Protein 6JB9 (pdb70)

B-factor: mean 9.49, std 6.78, range [3.02, 52.3]

Sequence (128 aa):
SDVQLVESSGGGSSVQAGGSLLRLSCAASGSTDSIEYMMTWWFRQQAAPPGGKKAREGVAALYTHHTGNTYYTDSVKGRFTISQDKAKNMAYLRMDSVKSSEDTAIYTCGATRKYVPVRFALDQSSYDYWGQGTQVTVSS

Nearest PDB structures (foldseek):
  6jb5-assembly1_A  TM=9.987E-01  e=9.299E-25  Camelus dromedarius
  1zvy-assembly1_A  TM=9.931E-01  e=1.406E-22  Camelus dromedarius
  7rth-assembly1_a  TM=9.758E-01  e=1.349E-21  Homo sapiens
  7sah-assembly1_B  TM=9.877E-01  e=1.658E-18  Lama glama
  7x2k-assembly1_B  TM=9.435E-01  e=4.473E-18  Vicugna pacos

Solvent-accessible surface area: 6325 Å² total; per-residue (Å²): 112,87,3,76,12,92,6,67,52,26,34,95,18,127,35,59,24,72,26,120,0,19,0,38,10,57,55,44,23,152,42,12,46,0,9,0,0,0,9,84,16,102,88,141,80,76,63,8,0,0,0,3,48,16,133,88,32,80,42,57,43,30,111,53,0,121,85,31,6,49,4,36,47,45,119,97,151,51,35,0,49,0,93,0,39,56,2,95,68,82,0,28,2,69,0,7,0,0,0,1,82,143,116,32,53,70,178,75,0,50,60,85,104,10,11,76,40,81,11,119,23,17,88,0,62,16,65,131

Radius of gyration: 13.49 Å; Cα contacts (8 Å, |Δi|>4): 334; chains: 1; bounding box: 30×32×35 Å

Secondary structure (DSSP, 8-state):
--EEEEEE--EEEETT--EEEEEEEEES-TT--EEEEEEE-TTS--EEEEEEETTT--EEE-GGGTTTEEEEEETTTTEEEEEE-S--GGG-EEEEEEEESS---GGGTT-GGG--EE---EEEEEE-

Foldseek 3Di:
DQKAKAKDWAEEDEAQAKTKIKIAMDGPLVLWQKKWKWWDAPPGDIWTAKIAGVVPRDMDGDPVCPPAWDWGADSVRRMIMIIRGNDDQVPFTWMKMFIDSDDDDPVCRTPPVRGDYIYDTHTHGYDD

Structure (mmCIF, N/CA/C/O backbone):
data_6JB9
#
_entry.id   6JB9
#
_cell.length_a   26.190
_cell.length_b   53.360
_cell.length_c   36.210
_cell.angle_alpha   90.00
_cell.angle_beta   91.52
_cell.angle_gamma   90.00
#
_symmetry.space_group_name_H-M   'P 1 21 1'
#
loop_
_entity.id
_entity.type
_entity.pdbx_description
1 polymer 'Nanobody D3-L11'
2 non-polymer 'SULFATE ION'
3 water water
#
loop_
_atom_site.group_PDB
_atom_site.id
_atom_site.type_symbol
_atom_site.label_atom_id
_atom_site.label_alt_id
_atom_site.label_comp_id
_atom_site.label_asym_id
_atom_site.label_entity_id
_atom_site.label_seq_id
_atom_site.pdbx_PDB_ins_code
_atom_site.Cartn_x
_atom_site.Cartn_y
_atom_site.Cartn_z
_atom_site.occupancy
_atom_site.B_iso_or_equiv
_atom_site.auth_seq_id
_atom_site.auth_comp_id
_atom_site.auth_asym_id
_atom_site.auth_atom_id
_atom_site.pdbx_PDB_model_num
ATOM 1 N N . SER A 1 1 ? -13.213 6.449 10.509 1.00 22.27 0 SER A N 1
ATOM 2 C CA . SER A 1 1 ? -12.131 6.070 9.549 1.00 16.47 0 SER A CA 1
ATOM 3 C C . SER A 1 1 ? -10.803 6.333 10.206 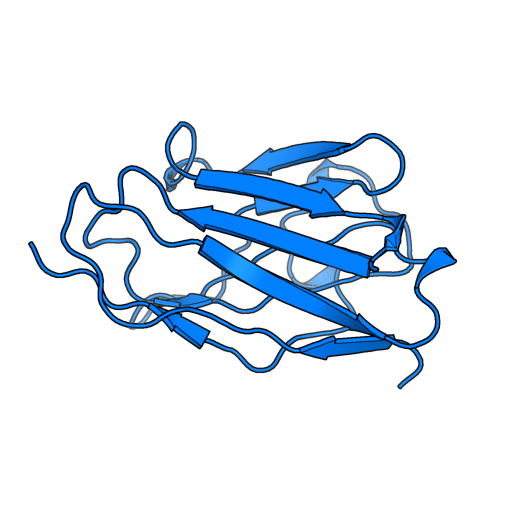1.00 14.38 0 SER A C 1
ATOM 4 O O . SER A 1 1 ? -10.720 7.265 11.010 1.00 17.81 0 SER A O 1
ATOM 7 N N . ASP A 1 2 ? -9.763 5.614 9.840 1.00 10.86 1 ASP A N 1
ATOM 8 C CA . ASP A 1 2 ? -8.443 5.821 10.412 1.00 9.83 1 ASP A CA 1
ATOM 9 C C . ASP A 1 2 ? -7.556 6.771 9.605 1.00 7.17 1 ASP A C 1
ATOM 10 O O . ASP A 1 2 ? -6.575 7.203 10.171 1.00 7.20 1 ASP A O 1
ATOM 15 N N . VAL A 1 3 ? -7.941 7.128 8.393 1.00 6.59 2 VAL A N 1
ATOM 16 C CA . VAL A 1 3 ? -7.325 8.195 7.600 1.00 5.77 2 VAL A CA 1
ATOM 17 C C . VAL A 1 3 ? -8.459 9.042 7.059 1.00 5.44 2 VAL A C 1
ATOM 18 O O . VAL A 1 3 ? -9.474 8.499 6.635 1.00 7.13 2 VAL A O 1
ATOM 22 N N . GLN A 1 4 ? -8.229 10.358 7.062 1.00 4.73 3 GLN A N 1
ATOM 23 C CA . GLN A 1 4 ? -9.116 11.315 6.389 1.00 5.41 3 GLN A CA 1
ATOM 24 C C . GLN A 1 4 ? -8.335 12.153 5.396 1.00 5.03 3 GLN A C 1
ATOM 25 O O . GLN A 1 4 ? -7.199 12.520 5.688 1.00 6.38 3 GLN A O 1
ATOM 31 N N . LEU A 1 5 ? -8.927 12.428 4.258 1.00 4.25 4 LEU A N 1
ATOM 32 C CA . LEU A 1 5 ? -8.301 13.213 3.191 1.00 4.63 4 LEU A CA 1
ATOM 33 C C . LEU A 1 5 ? -9.166 14.423 2.919 1.00 4.96 4 LEU A C 1
ATOM 34 O O . LEU A 1 5 ? -10.398 14.292 2.709 1.00 5.55 4 LEU A O 1
ATOM 39 N N . VAL A 1 6 ? -8.575 15.604 2.847 1.00 4.84 5 VAL A N 1
ATOM 40 C CA . VAL A 1 6 ? -9.291 16.861 2.537 1.00 5.22 5 VAL A CA 1
ATOM 41 C C . VAL A 1 6 ? -8.572 17.563 1.417 1.00 4.44 5 VAL A C 1
ATOM 42 O O . VAL A 1 6 ? -7.359 17.891 1.547 1.00 5.48 5 VAL A O 1
ATOM 46 N N . GLU A 1 7 ? -9.247 17.812 0.327 1.00 4.96 6 GLU A N 1
ATOM 47 C CA . GLU A 1 7 ? -8.707 18.507 -0.832 1.00 4.71 6 GLU A CA 1
ATOM 48 C C . GLU A 1 7 ? -8.878 19.999 -0.688 1.00 4.88 6 GLU A C 1
ATOM 49 O O . GLU A 1 7 ? -9.862 20.473 -0.111 1.00 6.59 6 GLU A O 1
ATOM 55 N N . SER A 1 8 ? -7.952 20.732 -1.271 1.00 5.81 7 SER A N 1
ATOM 56 C CA A SER A 1 8 ? -8.168 22.161 -1.512 0.60 6.51 7 SER A CA 1
ATOM 57 C CA B SER A 1 8 ? -7.947 22.205 -1.408 0.40 5.09 7 SER A CA 1
ATOM 58 C C . SER A 1 8 ? -7.608 22.532 -2.875 1.00 6.09 7 SER A C 1
ATOM 59 O O . SER A 1 8 ? -6.885 21.757 -3.525 1.00 6.31 7 SER A O 1
ATOM 64 N N . GLY A 1 9 ? -8.018 23.696 -3.333 1.00 5.67 8 GLY A N 1
ATOM 65 C CA . GLY A 1 9 ? -7.647 24.195 -4.632 1.00 6.59 8 GLY A CA 1
ATOM 66 C C . GLY A 1 9 ? -8.710 23.831 -5.647 1.00 6.25 8 GLY A C 1
ATOM 67 O O . GLY A 1 9 ? -9.802 23.346 -5.326 1.00 8.89 8 GLY A O 1
ATOM 68 N N . GLY A 1 10 ? -8.401 24.071 -6.883 1.00 7.55 9 GLY A N 1
ATOM 69 C CA . GLY A 1 10 ? -9.327 23.752 -7.990 1.00 7.70 9 GLY A CA 1
ATOM 70 C C . GLY A 1 10 ? -9.928 24.987 -8.595 1.00 7.36 9 GLY A C 1
ATOM 71 O O . GLY A 1 10 ? -9.475 26.102 -8.399 1.00 8.73 9 GLY A O 1
ATOM 72 N N . GLY A 1 11 ? -10.983 24.792 -9.340 1.00 6.49 10 GLY A N 1
ATOM 73 C CA . GLY A 1 11 ? -11.715 25.869 -10.000 1.00 6.95 10 GLY A CA 1
ATOM 74 C C . GLY A 1 11 ? -11.330 26.015 -11.447 1.00 6.27 10 GLY A C 1
ATOM 75 O O . GLY A 1 11 ? -10.965 25.082 -12.140 1.00 7.22 10 GLY A O 1
ATOM 76 N N . SER A 1 12 ? -11.442 27.251 -11.916 1.00 6.48 11 SER A N 1
ATOM 77 C CA A SER A 1 12 ? -11.254 27.575 -13.345 0.50 7.81 11 SER A CA 1
ATOM 78 C CA B SER A 1 12 ? -11.249 27.584 -13.338 0.50 8.04 11 SER A CA 1
ATOM 79 C C . SER A 1 12 ? -9.784 27.829 -13.653 1.00 7.00 11 SER A C 1
ATOM 80 O O . SER A 1 12 ? -9.012 28.338 -12.788 1.00 9.01 11 SER A O 1
ATOM 85 N N . VAL A 1 13 ? -9.418 27.520 -14.858 1.00 6.93 12 VAL A N 1
ATOM 86 C CA . VAL A 1 13 ? -8.061 27.725 -15.383 1.00 6.97 12 VAL A CA 1
ATOM 87 C C . VAL A 1 13 ? -8.156 27.843 -16.890 1.00 6.29 12 VAL A C 1
ATOM 88 O O . VAL A 1 13 ? -8.965 27.160 -17.515 1.00 6.66 12 VAL A O 1
ATOM 92 N N . GLN A 1 14 ? -7.299 28.656 -17.482 1.00 7.15 13 GLN A N 1
ATOM 93 C CA . GLN A 1 14 ? -7.196 28.763 -18.945 1.00 7.45 13 GLN A CA 1
ATOM 94 C C . GLN A 1 14 ? -6.387 27.610 -19.503 1.00 6.96 13 GLN A C 1
ATOM 95 O O . GLN A 1 14 ? -5.368 27.234 -18.921 1.00 7.54 13 GLN A O 1
ATOM 101 N N . ALA A 1 15 ? -6.772 27.142 -20.689 1.00 7.22 14 ALA A N 1
ATOM 102 C CA . ALA A 1 15 ? -5.995 26.182 -21.467 1.00 7.76 14 ALA A CA 1
ATOM 103 C C . ALA A 1 15 ? -4.565 26.633 -21.540 1.00 7.34 14 ALA A C 1
ATOM 104 O O . ALA A 1 15 ? -4.277 27.810 -21.795 1.00 8.92 14 ALA A O 1
ATOM 106 N N . GLY A 1 16 ? -3.652 25.710 -21.320 1.00 7.50 15 GLY A N 1
ATOM 107 C CA . GLY A 1 16 ? -2.210 25.956 -21.312 1.00 8.13 15 GLY A CA 1
ATOM 108 C C . GLY A 1 16 ? -1.695 26.405 -19.966 1.00 6.95 15 GLY A C 1
ATOM 109 O O . GLY A 1 16 ? -0.480 26.406 -19.772 1.00 9.39 15 GLY A O 1
ATOM 110 N N . GLY A 1 17 ? -2.606 26.781 -19.069 1.00 7.21 16 GLY A N 1
ATOM 111 C CA . GLY A 1 17 ? -2.274 27.263 -17.741 1.00 7.34 16 GLY A CA 1
ATOM 112 C C . GLY A 1 17 ? -2.055 26.135 -16.756 1.00 6.09 16 GLY A C 1
ATOM 113 O O . GLY A 1 17 ? -1.923 24.985 -17.120 1.00 6.48 16 GLY A O 1
ATOM 114 N N . SER A 1 18 ? -1.931 26.553 -15.508 1.00 6.40 17 SER A N 1
ATOM 115 C CA . SER A 1 18 ? -1.529 25.690 -14.415 1.00 7.50 17 SER A CA 1
ATOM 116 C C . SER A 1 18 ? -2.388 25.946 -13.195 1.00 5.45 17 SER A C 1
ATOM 117 O O . SER A 1 18 ? -2.675 27.096 -12.881 1.00 7.92 17 SER A O 1
ATOM 120 N N . LEU A 1 19 ? -2.703 24.879 -12.498 1.00 5.94 18 LEU A N 1
ATOM 121 C CA A LEU A 1 19 ? -3.315 24.960 -11.178 0.50 6.16 18 LEU A CA 1
ATOM 122 C CA B LEU A 1 19 ? -3.367 24.901 -11.163 0.50 6.69 18 LEU A CA 1
ATOM 123 C C . LEU A 1 19 ? -2.699 23.848 -10.328 1.00 5.05 18 LEU A C 1
ATOM 124 O O . LEU A 1 19 ? -2.431 22.774 -10.892 1.00 7.27 18 LEU A O 1
ATOM 133 N N . ARG A 1 20 ? -2.644 24.045 -9.018 1.00 4.19 19 ARG A N 1
ATOM 134 C CA . ARG A 1 20 ? -2.163 22.991 -8.112 1.00 4.28 19 ARG A CA 1
ATOM 135 C C . ARG A 1 20 ? -3.331 22.591 -7.211 1.00 3.59 19 ARG A C 1
ATOM 136 O O . ARG A 1 20 ? -3.926 23.420 -6.534 1.00 4.55 19 ARG A O 1
ATOM 144 N N . LEU A 1 21 ? -3.624 21.306 -7.209 1.00 3.30 20 LEU A N 1
ATOM 145 C CA . LEU A 1 21 ? -4.568 20.720 -6.261 1.00 3.80 20 LEU A CA 1
ATOM 146 C C . LEU A 1 21 ? -3.770 20.195 -5.057 1.00 3.83 20 LEU A C 1
ATOM 147 O O . LEU A 1 21 ? -2.645 19.710 -5.234 1.00 4.50 20 LEU A O 1
ATOM 152 N N . SER A 1 22 ? -4.367 20.282 -3.894 1.00 3.87 21 SER A N 1
ATOM 153 C CA . SER A 1 22 ? -3.738 19.798 -2.681 1.00 4.02 21 SER A CA 1
ATOM 154 C C . SER A 1 22 ? -4.618 18.801 -1.985 1.00 4.16 21 SER A C 1
ATOM 155 O O . SER A 1 22 ? -5.857 18.917 -2.021 1.00 4.90 21 SER A O 1
ATOM 158 N N . CYS A 1 23 ? -4.008 17.887 -1.242 1.00 4.50 22 CYS A N 1
ATOM 159 C CA . CYS A 1 23 ? -4.752 16.937 -0.384 1.00 4.29 22 CYS A CA 1
ATOM 160 C C . CYS A 1 23 ? -3.983 16.762 0.923 1.00 4.00 22 CYS A C 1
ATOM 161 O O . CYS A 1 23 ? -2.817 16.384 0.892 1.00 4.66 22 CYS A O 1
ATOM 164 N N . ALA A 1 24 ? -4.646 17.095 2.002 1.00 4.22 23 ALA A N 1
ATOM 165 C CA . ALA A 1 24 ? -4.110 16.948 3.357 1.00 4.91 23 ALA A CA 1
ATOM 166 C C . ALA A 1 24 ? -4.629 15.664 3.954 1.00 4.28 23 ALA A C 1
ATOM 167 O O . ALA A 1 24 ? -5.866 15.461 4.034 1.00 4.94 23 ALA A O 1
ATOM 169 N N . ALA A 1 25 ? -3.732 14.815 4.398 1.00 4.57 24 ALA A N 1
ATOM 170 C CA . ALA A 1 25 ? -4.078 13.567 5.069 1.00 4.41 24 ALA A CA 1
ATOM 171 C C . ALA A 1 25 ? -3.961 13.742 6.577 1.00 4.25 24 ALA A C 1
ATOM 172 O O . ALA A 1 25 ? -3.033 14.378 7.082 1.00 4.59 24 ALA A O 1
ATOM 174 N N . SER A 1 26 ? -4.920 13.138 7.268 1.00 4.50 25 SER A N 1
ATOM 175 C CA . SER A 1 26 ? -4.992 13.139 8.724 1.00 4.54 25 SER A CA 1
ATOM 176 C C . SER A 1 26 ? -5.197 11.700 9.192 1.00 4.65 25 SER A C 1
ATOM 177 O O . SER A 1 26 ? -5.654 10.827 8.454 1.00 5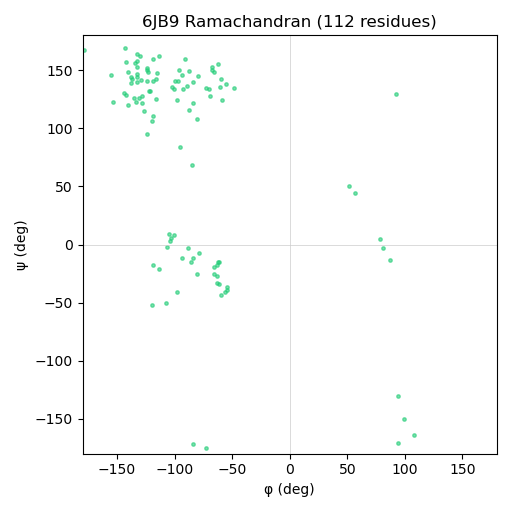.29 25 SER A O 1
ATOM 180 N N . GLY A 1 27 ? -4.911 11.476 10.469 1.00 5.08 26 GLY A N 1
ATOM 181 C CA . GLY A 1 27 ? -5.097 10.180 11.104 1.00 5.77 26 GLY A CA 1
ATOM 182 C C . GLY A 1 27 ? -3.841 9.354 11.080 1.00 5.05 26 GLY A C 1
ATOM 183 O O . GLY A 1 27 ? -2.756 9.827 11.470 1.00 6.12 26 GLY A O 1
ATOM 184 N N . SER A 1 28 ? -3.968 8.110 10.633 1.00 5.64 27 SER A N 1
ATOM 185 C CA . SER A 1 28 ? -2.858 7.108 10.622 1.00 6.56 27 SER A CA 1
ATOM 186 C C . SER A 1 28 ? -2.023 7.280 9.359 1.00 6.13 27 SER A C 1
ATOM 187 O O . SER A 1 28 ? -2.028 6.443 8.456 1.00 7.86 27 SER A O 1
ATOM 190 N N . THR A 1 29 ? -1.320 8.396 9.316 1.00 6.04 28 THR A N 1
ATOM 191 C CA . THR A 1 29 ? -0.617 8.794 8.088 1.00 6.38 28 THR A CA 1
ATOM 192 C C . THR A 1 29 ? 0.710 8.099 7.875 1.00 6.77 28 THR A C 1
ATOM 193 O O . THR A 1 29 ? 1.115 7.932 6.715 1.00 7.08 28 THR A O 1
ATOM 197 N N . ASP A 1 30 ? 1.381 7.624 8.950 1.00 7.65 29 ASP A N 1
ATOM 198 C CA . ASP A 1 30 ? 2.680 6.966 8.723 1.00 9.51 29 ASP A CA 1
ATOM 199 C C . ASP A 1 30 ? 2.551 5.714 7.887 1.00 9.00 29 ASP A C 1
ATOM 200 O O . ASP A 1 30 ? 3.468 5.366 7.158 1.00 13.71 29 ASP A O 1
ATOM 205 N N . SER A 1 31 ? 1.420 5.095 7.929 1.00 6.90 30 SER A N 1
ATOM 206 C CA . SER A 1 31 ? 1.159 3.822 7.256 1.00 7.33 30 SER A CA 1
ATOM 207 C C . SER A 1 31 ? 0.670 4.010 5.806 1.00 5.62 30 SER A C 1
ATOM 208 O O . SER A 1 31 ? 0.450 3.009 5.132 1.00 6.29 30 SER A O 1
ATOM 211 N N . ILE A 1 32 ? 0.478 5.239 5.334 1.00 5.36 31 ILE A N 1
ATOM 212 C CA . ILE A 1 32 ? 0.018 5.466 3.953 1.00 4.78 31 ILE A CA 1
ATOM 213 C C . ILE A 1 32 ? 1.139 5.073 2.996 1.00 4.12 31 ILE A C 1
ATOM 214 O O . ILE A 1 32 ? 2.272 5.525 3.106 1.00 5.74 31 ILE A O 1
ATOM 219 N N . GLU A 1 33 ? 0.773 4.215 2.045 1.00 4.36 32 GLU A N 1
ATOM 220 C CA . GLU A 1 33 ? 1.704 3.683 1.046 1.00 4.61 32 GLU A CA 1
ATOM 221 C C . GLU A 1 33 ? 1.654 4.413 -0.298 1.00 4.15 32 GLU A C 1
ATOM 222 O O . GLU A 1 33 ? 2.700 4.606 -0.920 1.00 5.54 32 GLU A O 1
ATOM 228 N N . TYR A 1 34 ? 0.453 4.755 -0.748 1.00 4.05 33 TYR A N 1
ATOM 229 C CA . TYR A 1 34 ? 0.283 5.547 -1.984 1.00 3.95 33 TYR A CA 1
ATOM 230 C C . TYR A 1 34 ? -0.708 6.675 -1.685 1.00 3.45 33 TYR A C 1
ATOM 231 O O . TYR A 1 34 ? -1.703 6.457 -1.005 1.00 4.25 33 TYR A O 1
ATOM 240 N N . MET A 1 35 ? -0.430 7.814 -2.303 1.00 3.75 34 MET A N 1
ATOM 241 C CA A M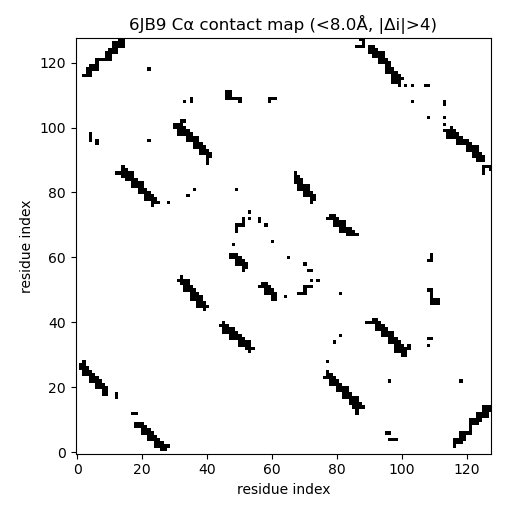ET A 1 35 ? -1.374 8.948 -2.468 0.70 3.53 34 MET A CA 1
ATOM 242 C CA B MET A 1 35 ? -1.429 8.882 -2.476 0.30 3.59 34 MET A CA 1
ATOM 243 C C . MET A 1 35 ? -1.546 9.100 -3.975 1.00 3.26 34 MET A C 1
ATOM 244 O O . MET A 1 35 ? -0.525 9.218 -4.658 1.00 3.48 34 MET A O 1
ATOM 253 N N . THR A 1 36 ? -2.791 9.083 -4.454 1.00 3.12 35 THR A N 1
ATOM 254 C CA . THR A 1 36 ? -3.045 8.977 -5.906 1.00 3.41 35 THR A CA 1
ATOM 255 C C . THR A 1 36 ? -4.253 9.799 -6.265 1.00 3.19 35 THR A C 1
ATOM 256 O O . THR A 1 36 ? -5.332 9.628 -5.674 1.00 4.46 35 THR A O 1
ATOM 260 N N . TRP A 1 37 ? -4.107 10.625 -7.273 1.00 3.03 36 TRP A N 1
ATOM 261 C CA A TRP A 1 37 ? -5.227 11.419 -7.792 0.60 3.14 36 TRP A CA 1
ATOM 262 C CA B TRP A 1 37 ? -5.242 11.385 -7.808 0.40 3.32 36 TRP A CA 1
ATOM 263 C C . TRP A 1 37 ? -5.963 10.592 -8.865 1.00 3.41 36 TRP A C 1
ATOM 264 O O . TRP A 1 37 ? -5.352 10.031 -9.782 1.00 4.60 36 TRP A O 1
ATOM 285 N N . PHE A 1 38 ? -7.274 10.623 -8.723 1.00 3.34 37 PHE A N 1
ATOM 286 C CA . PHE A 1 38 ? -8.248 10.120 -9.684 1.00 3.24 37 PHE A CA 1
ATOM 287 C C . PHE A 1 38 ? -9.030 11.290 -10.241 1.00 3.08 37 PHE A C 1
ATOM 288 O O . PHE A 1 38 ? -9.065 12.382 -9.661 1.00 3.77 37 PHE A O 1
ATOM 296 N N . ARG A 1 39 ? -9.697 11.071 -11.368 1.00 3.67 38 ARG A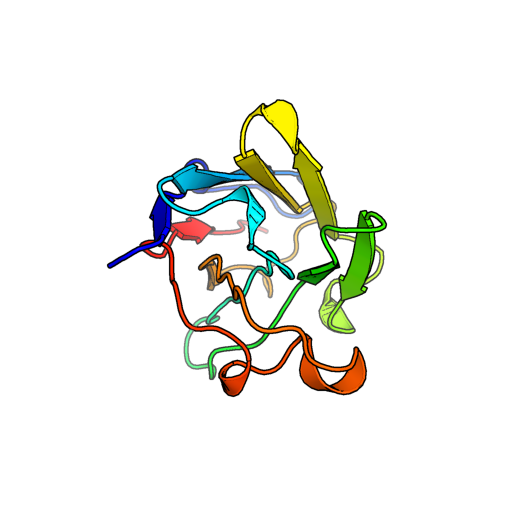 N 1
ATOM 297 C CA . ARG A 1 39 ? -10.667 12.058 -11.839 1.00 3.79 38 ARG A CA 1
ATOM 298 C C . ARG A 1 39 ? -11.823 11.363 -12.513 1.00 3.55 38 ARG A C 1
ATOM 299 O O . ARG A 1 39 ? -11.740 10.208 -12.921 1.00 4.09 38 ARG A O 1
ATOM 307 N N A GLN A 1 40 ? -12.928 12.122 -12.659 0.50 4.03 39 GLN A N 1
ATOM 308 N N B GLN A 1 40 ? -12.907 12.135 -12.696 0.50 4.11 39 GLN A N 1
ATOM 309 C CA A GLN A 1 40 ? -14.079 11.628 -13.425 0.50 4.56 39 GLN A CA 1
ATOM 310 C CA B GLN A 1 40 ? -14.091 11.613 -13.370 0.50 4.79 39 GLN A CA 1
ATOM 311 C C A GLN A 1 40 ? -14.556 12.755 -14.338 0.50 5.22 39 GLN A C 1
ATOM 312 C C B GLN A 1 40 ? -14.741 12.767 -14.084 0.50 5.68 39 GLN A C 1
ATOM 313 O O A GLN A 1 40 ? -15.211 13.711 -13.826 0.50 6.89 39 GLN A O 1
ATOM 314 O O B GLN A 1 40 ? -15.159 13.761 -13.514 0.50 7.62 39 GLN A O 1
ATOM 325 N N A ALA A 1 41 ? -14.119 12.696 -15.613 0.50 4.97 40 ALA A N 1
ATOM 326 N N B ALA A 1 41 ? -14.867 12.632 -15.354 0.50 8.42 40 ALA A N 1
ATOM 327 C CA A ALA A 1 41 ? -14.450 13.714 -16.642 0.50 4.74 40 ALA A CA 1
ATOM 328 C CA B ALA A 1 41 ? -15.768 13.551 -16.035 0.50 8.64 40 ALA A CA 1
ATOM 329 C C A ALA A 1 41 ? -15.918 13.574 -17.032 0.50 5.88 40 ALA A C 1
ATOM 330 C C B ALA A 1 41 ? -17.183 13.023 -15.863 0.50 9.13 40 ALA A C 1
ATOM 331 O O A ALA A 1 41 ? -16.540 12.548 -16.771 0.50 6.19 40 ALA A O 1
ATOM 332 O O B ALA A 1 41 ? -17.397 11.801 -15.825 0.50 8.25 40 ALA A O 1
ATOM 335 N N A PRO A 1 42 ? -16.531 14.618 -17.630 0.50 7.67 41 PRO A N 1
ATOM 336 N N B PRO A 1 42 ? -18.213 13.894 -15.742 0.50 11.22 41 PRO A N 1
ATOM 337 C CA A PRO A 1 42 ? -17.967 14.617 -17.857 0.50 8.02 41 PRO A CA 1
ATOM 338 C CA B PRO A 1 42 ? -19.565 13.427 -15.477 0.50 11.27 41 PRO A CA 1
ATOM 339 C C A PRO A 1 42 ? -18.384 13.428 -18.724 0.50 8.31 41 PRO A C 1
ATOM 340 C C B PRO A 1 42 ? -20.038 12.566 -16.656 0.50 10.80 41 PRO A C 1
ATOM 341 O O A PRO A 1 42 ? -17.941 13.275 -19.825 0.50 10.29 41 PRO A O 1
ATOM 342 O O B PRO A 1 42 ? -20.054 13.032 -17.805 0.50 14.88 41 PRO A O 1
ATOM 349 N N A GLY A 1 43 ? -19.306 12.648 -18.182 0.50 8.93 42 GLY A N 1
ATOM 350 N N B GLY A 1 43 ? -20.435 11.347 -16.342 0.50 7.79 42 GLY A N 1
ATOM 351 C CA A GLY A 1 43 ? -19.866 11.465 -18.836 0.50 11.52 42 GLY A CA 1
ATOM 352 C CA B GLY A 1 43 ? -20.919 10.415 -17.341 0.50 9.49 42 GLY A CA 1
ATOM 353 C C A GLY A 1 43 ? -18.891 10.306 -18.969 0.50 10.12 42 GLY A C 1
ATOM 354 C C B GLY A 1 43 ? -19.895 9.392 -17.764 0.50 9.18 42 GLY A C 1
ATOM 355 O O A GLY A 1 43 ? -19.231 9.349 -19.688 0.50 11.22 42 GLY A O 1
ATOM 356 O O B GLY A 1 43 ? -20.236 8.521 -18.559 0.50 11.53 42 GLY A O 1
ATOM 357 N N A LYS A 1 44 ? -17.762 10.321 -18.247 0.50 7.05 43 LYS A N 1
ATOM 358 N N B LYS A 1 44 ? -18.663 9.514 -17.325 0.50 8.25 43 LYS A N 1
ATOM 359 C CA A LYS A 1 44 ? -16.719 9.208 -18.225 0.50 7.62 43 LYS A CA 1
ATOM 360 C CA B LYS A 1 44 ? -17.583 8.666 -17.800 0.50 9.49 43 LYS A CA 1
ATOM 361 C C A LYS A 1 44 ? -16.761 8.393 -16.895 0.50 8.54 43 LYS A C 1
ATOM 362 C C B LYS A 1 44 ? -16.993 8.106 -16.576 0.50 9.82 43 LYS A C 1
ATOM 363 O O A LYS A 1 44 ? -17.386 8.849 -15.952 0.50 10.74 43 LYS A O 1
ATOM 364 O O B LYS A 1 44 ? -17.310 8.492 -15.458 0.50 12.70 43 LYS A O 1
ATOM 375 N N . ALA A 1 45 ? -16.158 7.167 -16.839 1.00 8.24 44 ALA A N 1
ATOM 376 C CA . ALA A 1 45 ? -15.728 6.463 -15.647 1.00 7.47 44 ALA A CA 1
ATOM 377 C C . ALA A 1 45 ? -14.635 7.211 -14.915 1.00 5.32 44 ALA A C 1
ATOM 378 O O . ALA A 1 45 ? -13.822 7.908 -15.511 1.00 5.35 44 ALA A O 1
ATOM 380 N N . ARG A 1 46 ? -14.606 6.991 -13.618 1.00 5.42 45 ARG A N 1
ATOM 381 C CA . ARG A 1 46 ? -13.457 7.420 -12.836 1.00 4.71 45 ARG A CA 1
ATOM 382 C C . ARG A 1 46 ? -12.198 6.721 -13.364 1.00 4.32 45 ARG A C 1
ATOM 383 O O . ARG A 1 46 ? -12.237 5.549 -13.761 1.00 6.12 45 ARG A O 1
ATOM 391 N N . GLU A 1 47 ? -11.083 7.458 -13.379 1.00 3.99 46 GLU A N 1
ATOM 392 C CA . GLU A 1 47 ? -9.784 6.933 -13.818 1.00 4.59 46 GLU A CA 1
ATOM 393 C C . GLU A 1 47 ? -8.708 7.424 -12.897 1.00 3.72 46 GLU A C 1
ATOM 394 O O . GLU A 1 47 ? -8.680 8.564 -12.478 1.00 4.25 46 GLU A O 1
ATOM 400 N N . GLY A 1 48 ? -7.729 6.555 -12.676 1.00 4.48 47 GLY A N 1
ATOM 401 C CA . GLY A 1 48 ? -6.501 6.972 -12.010 1.00 4.32 47 GLY A CA 1
ATOM 402 C C . GLY A 1 48 ? -5.665 7.879 -12.908 1.00 3.86 47 GLY A C 1
ATOM 403 O O . GLY A 1 48 ? -5.504 7.566 -14.068 1.00 7.39 47 GLY A O 1
ATOM 404 N N . VAL A 1 49 ? -5.187 8.967 -12.360 1.00 3.31 48 VAL A N 1
ATOM 405 C CA . VAL A 1 49 ? -4.435 9.965 -13.129 1.00 4.48 48 VAL A CA 1
ATOM 406 C C . VAL A 1 49 ? -2.944 9.944 -12.795 1.00 3.08 48 VAL A C 1
ATOM 407 O O . VAL A 1 49 ? -2.113 9.991 -13.677 1.00 3.52 48 VAL A O 1
ATOM 411 N N . ALA A 1 50 ? -2.630 9.988 -11.478 1.00 3.02 49 ALA A N 1
ATOM 412 C CA . ALA A 1 50 ? -1.255 10.144 -11.045 1.00 3.34 49 ALA A CA 1
ATOM 413 C C . ALA A 1 50 ? -1.118 9.515 -9.677 1.00 3.24 49 ALA A C 1
ATOM 414 O O . ALA A 1 50 ? -1.841 9.894 -8.751 1.00 3.81 49 ALA A O 1
ATOM 416 N N . ALA A 1 51 ? -0.209 8.551 -9.556 1.00 3.20 50 ALA A N 1
ATOM 417 C CA . ALA A 1 51 ? 0.035 7.819 -8.305 1.00 3.36 50 ALA A CA 1
ATOM 418 C C . ALA A 1 51 ? 1.445 8.109 -7.840 1.00 3.34 50 ALA A C 1
ATOM 419 O O . ALA A 1 51 ? 2.401 8.152 -8.605 1.00 4.17 50 ALA A O 1
ATOM 421 N N . LEU A 1 52 ? 1.576 8.222 -6.498 1.00 3.70 51 LEU A N 1
ATOM 422 C CA . LEU A 1 52 ? 2.873 8.440 -5.851 1.00 3.84 51 LEU A CA 1
ATOM 423 C C . LEU A 1 52 ? 3.050 7.413 -4.759 1.00 4.12 51 LEU A C 1
ATOM 424 O O . LEU A 1 52 ? 2.189 7.243 -3.869 1.00 4.70 51 LEU A O 1
ATOM 429 N N . TYR A 1 53 ? 4.189 6.719 -4.800 1.00 4.48 52 TYR A N 1
ATOM 430 C CA . TYR A 1 53 ? 4.586 5.755 -3.762 1.00 4.66 52 TYR A CA 1
ATOM 431 C C . TYR A 1 53 ? 5.336 6.534 -2.680 1.00 4.83 52 TYR A C 1
ATOM 432 O O . TYR A 1 53 ? 6.378 7.094 -2.931 1.00 5.25 52 TYR A O 1
ATOM 441 N N . THR A 1 54 ? 4.757 6.562 -1.477 1.00 6.05 53 THR A N 1
ATOM 442 C CA . THR A 1 54 ? 5.246 7.421 -0.416 1.00 7.32 53 THR A CA 1
ATOM 443 C C . THR A 1 54 ? 6.693 7.107 0.019 1.00 6.91 53 THR A C 1
ATOM 444 O O . THR A 1 54 ? 7.368 7.993 0.458 1.00 9.89 53 THR A O 1
ATOM 448 N N . HIS A 1 55 ? 7.069 5.863 -0.023 1.00 7.40 54 HIS A N 1
ATOM 449 C CA A HIS A 1 55 ? 8.388 5.480 0.532 0.50 8.32 54 HIS A CA 1
ATOM 450 C CA B HIS A 1 55 ? 8.387 5.493 0.545 0.50 8.50 54 HIS A CA 1
ATOM 451 C C . HIS A 1 55 ? 9.512 6.113 -0.319 1.00 7.72 54 HIS A C 1
ATOM 452 O O . HIS A 1 55 ? 10.553 6.459 0.232 1.00 10.86 54 HIS A O 1
ATOM 465 N N . THR A 1 56 ? 9.346 6.215 -1.632 1.00 6.60 55 THR A N 1
ATOM 466 C CA . THR A 1 56 ? 10.404 6.633 -2.541 1.00 6.42 55 THR A CA 1
ATOM 467 C C . THR A 1 56 ? 10.107 7.901 -3.303 1.00 5.62 55 THR A C 1
ATOM 468 O O . THR A 1 56 ? 11.061 8.468 -3.905 1.00 6.20 55 THR A O 1
ATOM 472 N N . GLY A 1 57 ? 8.859 8.321 -3.385 1.00 5.30 56 GLY A N 1
ATOM 473 C CA . GLY A 1 57 ? 8.470 9.427 -4.252 1.00 5.83 56 GLY A CA 1
ATOM 474 C C . GLY A 1 57 ? 8.335 9.081 -5.701 1.00 4.72 56 GLY A C 1
ATOM 475 O O . GLY A 1 57 ? 8.067 9.977 -6.491 1.00 5.99 56 GLY A O 1
ATOM 476 N N . ASN A 1 58 ? 8.468 7.840 -6.071 1.00 4.44 57 ASN A N 1
ATOM 477 C CA . ASN A 1 58 ? 8.299 7.451 -7.482 1.00 4.69 57 ASN A CA 1
ATOM 478 C C . ASN A 1 58 ? 6.837 7.685 -7.892 1.00 3.86 57 ASN A C 1
ATOM 479 O O . ASN A 1 58 ? 5.919 7.537 -7.096 1.00 4.60 57 ASN A O 1
ATOM 484 N N . THR A 1 59 ? 6.665 8.009 -9.169 1.00 3.87 58 THR A N 1
ATOM 485 C CA . THR A 1 59 ? 5.374 8.424 -9.674 1.00 3.57 58 THR A CA 1
ATOM 486 C C . THR A 1 59 ? 5.036 7.707 -10.958 1.00 3.12 58 THR A C 1
ATOM 487 O O . THR A 1 59 ? 5.893 7.365 -11.774 1.00 4.22 58 THR A O 1
ATOM 491 N N . TYR A 1 60 ? 3.725 7.572 -11.164 1.00 3.23 59 TYR A N 1
ATOM 492 C CA . TYR A 1 60 ? 3.140 6.790 -12.268 1.00 3.60 59 TYR A CA 1
ATOM 493 C C . TYR A 1 60 ? 1.916 7.532 -12.760 1.00 3.19 59 TYR A C 1
ATOM 494 O O . TYR A 1 60 ? 1.026 7.863 -11.972 1.00 4.19 59 TYR A O 1
ATOM 503 N N . TYR A 1 61 ? 1.834 7.757 -14.057 1.00 3.46 60 TYR A N 1
ATOM 504 C CA . TYR A 1 61 ? 0.775 8.590 -14.655 1.00 4.01 60 TYR A CA 1
ATOM 505 C C . TYR A 1 61 ? 0.005 7.838 -15.700 1.00 4.22 60 TYR A C 1
ATOM 506 O O . TYR A 1 61 ? 0.567 7.039 -16.476 1.00 5.38 60 TYR A O 1
ATOM 515 N N . THR A 1 62 ? -1.272 8.166 -15.842 1.00 4.09 61 THR A N 1
ATOM 516 C CA . THR A 1 62 ? -2.034 7.726 -17.017 1.00 4.32 61 THR A CA 1
ATOM 517 C C . THR A 1 62 ? -1.477 8.436 -18.257 1.00 4.30 61 THR A C 1
ATOM 518 O O . THR A 1 62 ? -1.009 9.573 -18.200 1.00 4.38 61 THR A O 1
ATOM 522 N N . ASP A 1 63 ? -1.567 7.772 -19.403 1.00 4.64 62 ASP A N 1
ATOM 523 C CA . ASP A 1 63 ? -0.903 8.277 -20.603 1.00 4.98 62 ASP A CA 1
ATOM 524 C C . ASP A 1 63 ? -1.330 9.696 -20.939 1.00 4.49 62 ASP A C 1
ATOM 525 O O . ASP A 1 63 ? -0.503 10.487 -21.374 1.00 5.35 62 ASP A O 1
ATOM 530 N N . SER A 1 64 ? -2.603 10.015 -20.812 1.00 4.43 63 SER A N 1
ATOM 531 C CA . SER A 1 64 ? -3.121 11.278 -21.323 1.00 5.13 63 SER A CA 1
ATOM 532 C C . SER A 1 64 ? -2.550 12.500 -20.596 1.00 4.15 63 SER A C 1
ATOM 533 O O . SER A 1 64 ? -2.700 13.591 -21.138 1.00 5.30 63 SER A O 1
ATOM 536 N N . VAL A 1 65 ? -2.007 12.341 -19.395 1.00 4.05 64 VAL A N 1
ATOM 537 C CA . VAL A 1 65 ? -1.461 13.461 -18.623 1.00 4.28 64 VAL A CA 1
ATOM 538 C C . VAL A 1 65 ? 0.051 13.461 -18.592 1.00 4.67 64 VAL A C 1
ATOM 539 O O . VAL A 1 65 ? 0.654 14.366 -18.003 1.00 5.10 64 VAL A O 1
ATOM 543 N N . LYS A 1 66 ? 0.689 12.468 -19.199 1.00 5.58 65 LYS A N 1
ATOM 544 C CA . LYS A 1 66 ? 2.145 12.380 -19.146 1.00 5.80 65 LYS A CA 1
ATOM 545 C C . LYS A 1 66 ? 2.748 13.617 -19.764 1.00 5.88 65 LYS A C 1
ATOM 546 O O . LYS A 1 66 ? 2.380 14.110 -20.825 1.00 7.30 65 LYS A O 1
ATOM 552 N N . GLY A 1 67 ? 3.758 14.131 -19.069 1.00 6.80 66 GLY A N 1
ATOM 553 C CA . GLY A 1 67 ? 4.426 15.340 -19.520 1.00 8.46 66 GLY A CA 1
ATOM 554 C C . GLY A 1 67 ? 3.735 16.621 -19.177 1.00 7.95 66 GLY A C 1
ATOM 555 O O . GLY A 1 67 ? 4.281 17.703 -19.426 1.00 10.97 66 GLY A O 1
ATOM 556 N N . ARG A 1 68 ? 2.564 16.521 -18.558 1.00 6.13 67 ARG A N 1
ATOM 557 C CA . ARG A 1 68 ? 1.744 17.707 -18.240 1.00 6.36 67 ARG A CA 1
ATOM 558 C C . ARG A 1 68 ? 1.545 17.790 -16.730 1.00 5.97 67 ARG A C 1
ATOM 559 O O . ARG A 1 68 ? 1.739 18.871 -16.135 1.00 11.53 67 ARG A O 1
ATOM 567 N N . PHE A 1 69 ? 1.106 16.752 -16.078 1.00 4.98 68 PHE A N 1
ATOM 568 C CA . PHE A 1 69 ? 0.855 16.788 -14.640 1.00 4.81 68 PHE A CA 1
ATOM 569 C C . PHE A 1 69 ? 2.042 16.237 -13.876 1.00 4.97 68 PHE A C 1
ATOM 570 O O . PHE A 1 69 ? 2.709 15.313 -14.345 1.00 6.01 68 PHE A O 1
ATOM 578 N N . THR A 1 70 ? 2.238 16.747 -12.658 1.00 4.50 69 THR A N 1
ATOM 579 C CA . THR A 1 70 ? 3.231 16.199 -11.710 1.00 4.54 69 THR A CA 1
ATOM 580 C C . THR A 1 70 ? 2.547 15.994 -10.358 1.00 5.05 69 THR A C 1
ATOM 581 O O . THR A 1 70 ? 1.996 16.946 -9.793 1.00 6.77 69 THR A O 1
ATOM 585 N N . ILE A 1 71 ? 2.637 14.790 -9.822 1.00 4.15 70 ILE A N 1
ATOM 586 C CA . ILE A 1 71 ? 2.206 14.535 -8.426 1.00 4.27 70 ILE A CA 1
ATOM 587 C C . ILE A 1 71 ? 3.437 14.589 -7.538 1.00 4.69 70 ILE A C 1
ATOM 588 O O . ILE A 1 71 ? 4.501 14.124 -7.905 1.00 4.91 70 ILE A O 1
ATOM 593 N N . SER A 1 72 ? 3.265 15.171 -6.355 1.00 5.32 71 SER A N 1
ATOM 594 C CA . SER A 1 72 ? 4.361 15.265 -5.359 1.00 6.42 71 SER A CA 1
ATOM 595 C C . SER A 1 72 ? 3.763 15.085 -3.951 1.00 7.24 71 SER A C 1
ATOM 596 O O . SER A 1 72 ? 2.528 15.125 -3.792 1.00 5.88 71 SER A O 1
ATOM 599 N N . GLN A 1 73 ? 4.651 14.914 -2.956 1.00 7.66 72 GLN A N 1
ATOM 600 C CA . GLN A 1 73 ? 4.235 14.757 -1.549 1.00 7.75 72 GLN A CA 1
ATOM 601 C C . GLN A 1 73 ? 5.133 15.644 -0.670 1.00 7.85 72 GLN A C 1
ATOM 602 O O . GLN A 1 73 ? 6.274 15.984 -1.022 1.00 12.22 72 GLN A O 1
ATOM 608 N N . ASP A 1 74 ? 4.593 16.000 0.498 1.00 8.11 73 ASP A N 1
ATOM 609 C CA . ASP A 1 74 ? 5.326 16.599 1.611 1.00 8.30 73 ASP A CA 1
ATOM 610 C C . ASP A 1 74 ? 5.059 15.694 2.783 1.00 7.91 73 ASP A C 1
ATOM 611 O O . ASP A 1 74 ? 3.978 15.781 3.366 1.00 9.08 73 ASP A O 1
ATOM 616 N N . LYS A 1 75 ? 5.953 14.735 3.058 1.00 8.39 74 LYS A N 1
ATOM 617 C CA . LYS A 1 75 ? 5.721 13.720 4.128 1.00 10.34 74 LYS A CA 1
ATOM 618 C C . LYS A 1 75 ? 5.543 14.393 5.460 1.00 10.22 74 LYS A C 1
ATOM 619 O O . LYS A 1 75 ? 4.677 13.963 6.212 1.00 12.87 74 LYS A O 1
ATOM 625 N N . ALA A 1 76 ? 6.346 15.364 5.788 1.00 9.36 75 ALA A N 1
ATOM 626 C CA . ALA A 1 76 ? 6.319 15.947 7.132 1.00 11.21 75 ALA A CA 1
ATOM 627 C C . ALA A 1 76 ? 4.975 16.599 7.393 1.00 9.14 75 ALA A C 1
ATOM 628 O O . ALA A 1 76 ? 4.506 16.647 8.518 1.00 12.96 75 ALA A O 1
ATOM 630 N N . LYS A 1 77 ? 4.364 17.154 6.344 1.00 6.10 76 LYS A N 1
ATOM 631 C CA . LYS A 1 77 ? 3.099 17.883 6.498 1.00 5.84 76 LYS A CA 1
ATOM 632 C C . LYS A 1 77 ? 1.911 17.058 6.035 1.00 6.21 76 LYS A C 1
ATOM 633 O O . LYS A 1 77 ? 0.762 17.551 6.024 1.00 7.16 76 LYS A O 1
ATOM 639 N N . ASN A 1 78 ? 2.170 15.804 5.678 1.00 6.14 77 ASN A N 1
ATOM 640 C CA . ASN A 1 78 ? 1.143 14.848 5.226 1.00 6.64 77 ASN A CA 1
ATOM 641 C C . ASN A 1 78 ? 0.296 15.451 4.097 1.00 6.17 77 ASN A C 1
ATOM 642 O O . ASN A 1 78 ? -0.934 15.319 4.109 1.00 7.61 77 ASN A O 1
ATOM 647 N N . MET A 1 79 ? 0.984 15.971 3.103 1.00 5.57 78 MET A N 1
ATOM 648 C CA . MET A 1 79 ? 0.357 16.554 1.914 1.00 5.75 78 MET A CA 1
ATOM 649 C C . MET A 1 79 ? 0.698 15.760 0.656 1.00 6.15 78 MET A C 1
ATOM 650 O O . MET A 1 79 ? 1.819 15.254 0.508 1.00 6.59 78 MET A O 1
ATOM 655 N N . ALA A 1 80 ? -0.254 15.733 -0.268 1.00 5.56 79 ALA A N 1
ATOM 656 C CA . ALA A 1 80 ? -0.012 15.387 -1.667 1.00 5.32 79 ALA A CA 1
ATOM 657 C C . ALA A 1 80 ? -0.492 16.515 -2.523 1.00 5.13 79 ALA A C 1
ATOM 658 O O . ALA A 1 80 ? -1.444 17.247 -2.158 1.00 6.99 79 ALA A O 1
ATOM 660 N N . TYR A 1 81 ? 0.138 16.696 -3.674 1.00 4.54 80 TYR A N 1
ATOM 661 C CA . TYR A 1 81 ? -0.204 17.765 -4.607 1.00 4.53 80 TYR A CA 1
ATOM 662 C C . TYR A 1 81 ? -0.316 17.207 -5.996 1.00 4.89 80 TYR A C 1
ATOM 663 O O . TYR A 1 81 ? 0.444 16.322 -6.391 1.00 6.13 80 TYR A O 1
ATOM 672 N N . LEU A 1 82 ? -1.218 17.795 -6.770 1.00 4.46 81 LEU A N 1
ATOM 673 C CA . LEU A 1 82 ? -1.279 17.527 -8.229 1.00 4.63 81 LEU A CA 1
ATOM 674 C C . LEU A 1 82 ? -1.044 18.858 -8.908 1.00 3.98 81 LEU A C 1
ATOM 675 O O . LEU A 1 82 ? -1.882 19.765 -8.894 1.00 4.02 81 LEU A O 1
ATOM 680 N N . ARG A 1 83 ? 0.137 19.013 -9.482 1.00 4.33 82 ARG A N 1
ATOM 681 C CA . ARG A 1 83 ? 0.474 20.170 -10.334 1.00 4.07 82 ARG A CA 1
ATOM 682 C C . ARG A 1 83 ? -0.115 19.883 -11.711 1.00 4.30 82 ARG A C 1
ATOM 683 O O . ARG A 1 83 ? 0.405 19.039 -12.461 1.00 6.08 82 ARG A O 1
ATOM 691 N N . MET A 1 84 ? -1.160 20.584 -12.064 1.00 4.23 83 MET A N 1
ATOM 692 C CA . MET A 1 84 ? -1.819 20.447 -13.356 1.00 4.99 83 MET A CA 1
ATOM 693 C C . MET A 1 84 ? -1.218 21.516 -14.243 1.00 5.75 83 MET A C 1
ATOM 694 O O . MET A 1 84 ? -1.695 22.662 -14.211 1.00 10.46 83 MET A O 1
ATOM 699 N N . ASP A 1 85 ? -0.077 21.236 -14.842 1.00 6.00 84 ASP A N 1
ATOM 700 C CA . ASP A 1 85 ? 0.523 22.156 -15.783 1.00 6.89 84 ASP A CA 1
ATOM 701 C C . ASP A 1 85 ? 0.018 21.831 -17.216 1.00 6.02 84 ASP A C 1
ATOM 702 O O . ASP A 1 85 ? -0.516 20.702 -17.493 1.00 7.75 84 ASP A O 1
ATOM 707 N N . SER A 1 86 ? 0.110 22.764 -18.120 1.00 7.40 85 SER A N 1
ATOM 708 C CA . SER A 1 86 ? -0.174 22.500 -19.508 1.00 7.60 85 SER A CA 1
ATOM 709 C C . SER A 1 86 ? -1.600 21.948 -19.619 1.00 7.09 85 SER A C 1
ATOM 710 O O . SER A 1 86 ? -1.843 20.973 -20.401 1.00 7.38 85 SER A O 1
ATOM 713 N N . VAL A 1 87 ? -2.588 22.534 -18.927 1.00 6.12 86 VAL A N 1
ATOM 714 C CA . VAL A 1 87 ? -3.948 21.967 -18.888 1.00 5.73 86 VAL A CA 1
ATOM 715 C C . VAL A 1 87 ? -4.604 22.057 -20.253 1.00 5.51 86 VAL A C 1
ATOM 716 O O . VAL A 1 87 ? -4.376 22.973 -21.030 1.00 6.73 86 VAL A O 1
ATOM 720 N N . LYS A 1 88 ? -5.517 21.127 -20.481 1.00 5.73 87 LYS A N 1
ATOM 721 C CA . LYS A 1 88 ? -6.254 20.975 -21.740 1.00 6.51 87 LYS A CA 1
ATOM 722 C C . LYS A 1 88 ? -7.715 20.804 -21.407 1.00 6.55 87 LYS A C 1
ATOM 723 O O . LYS A 1 88 ? -8.095 20.416 -20.305 1.00 6.24 87 LYS A O 1
ATOM 729 N N . SER A 1 89 ? -8.574 20.978 -22.418 1.00 8.16 88 SER A N 1
ATOM 730 C CA A SER A 1 89 ? -10.029 20.821 -22.239 0.60 8.72 88 SER A CA 1
ATOM 731 C CA B SER A 1 89 ? -10.038 20.830 -22.242 0.40 9.13 88 SER A CA 1
ATOM 732 C C . SER A 1 89 ? -10.397 19.457 -21.679 1.00 8.75 88 SER A C 1
ATOM 733 O O . SER A 1 89 ? -11.347 19.352 -20.894 1.00 8.65 88 SER A O 1
ATOM 738 N N . GLU A 1 90 ? -9.689 18.410 -22.108 1.00 7.53 89 GLU A N 1
ATOM 739 C CA . GLU A 1 90 ? -9.960 17.043 -21.647 1.00 8.08 89 GLU A CA 1
ATOM 740 C C . GLU A 1 90 ? -9.763 16.912 -20.159 1.00 6.68 89 GLU A C 1
ATOM 741 O O . GLU A 1 90 ? -10.128 15.890 -19.571 1.00 8.57 89 GLU A O 1
ATOM 747 N N . ASP A 1 91 ? -9.095 17.887 -19.507 1.00 5.54 90 ASP A N 1
ATOM 748 C CA . ASP A 1 91 ? -8.842 17.825 -18.083 1.00 4.90 90 ASP A CA 1
ATOM 749 C C . ASP A 1 91 ? -9.984 18.313 -17.228 1.00 4.67 90 ASP A C 1
ATOM 750 O O . ASP A 1 91 ? -9.933 18.138 -16.000 1.00 5.58 90 ASP A O 1
ATOM 755 N N . THR A 1 92 ? -10.983 18.952 -17.786 1.00 4.51 91 THR A N 1
ATOM 756 C CA . THR A 1 92 ? -12.148 19.337 -16.997 1.00 4.94 91 THR A CA 1
ATOM 757 C C . THR A 1 92 ? -12.783 18.092 -16.398 1.00 4.59 91 THR A C 1
ATOM 758 O O . THR A 1 92 ? -13.111 17.148 -17.131 1.00 5.81 91 THR A O 1
ATOM 762 N N . ALA A 1 93 ? -12.944 18.059 -15.080 1.00 4.30 92 ALA A N 1
ATOM 763 C CA . ALA A 1 93 ? -13.365 16.864 -14.377 1.00 4.78 92 ALA A CA 1
ATOM 764 C C . ALA A 1 93 ? -13.479 17.167 -12.891 1.00 4.28 92 ALA A C 1
ATOM 765 O O . ALA A 1 93 ? -12.981 18.179 -12.388 1.00 4.62 92 ALA A O 1
ATOM 767 N N . ILE A 1 94 ? -14.106 16.234 -12.185 1.00 4.47 93 ILE A N 1
ATOM 768 C CA . ILE A 1 94 ? -13.993 16.133 -10.733 1.00 4.55 93 ILE A CA 1
ATOM 769 C C . ILE A 1 94 ? -12.738 15.358 -10.398 1.00 4.05 93 ILE A C 1
ATOM 770 O O . ILE A 1 94 ? -12.628 14.189 -10.838 1.00 4.60 93 ILE A O 1
ATOM 775 N N . TYR A 1 95 ? -11.828 15.944 -9.651 1.00 3.98 94 TYR A N 1
ATOM 776 C CA . TYR A 1 95 ? -10.581 15.305 -9.189 1.00 3.90 94 TYR A CA 1
ATOM 777 C C . TYR A 1 95 ? -10.769 14.873 -7.751 1.00 4.17 94 TYR A C 1
ATOM 778 O O . TYR A 1 95 ? -11.213 15.674 -6.936 1.00 5.53 94 TYR A O 1
ATOM 787 N N . THR A 1 96 ? -10.373 13.644 -7.446 1.00 3.65 95 THR A N 1
ATOM 788 C CA . THR A 1 96 ? -10.527 13.103 -6.095 1.00 3.63 95 THR A CA 1
ATOM 789 C C . THR A 1 96 ? -9.226 12.400 -5.730 1.00 3.31 95 THR A C 1
ATOM 790 O O . THR A 1 96 ? -8.759 11.534 -6.481 1.00 4.25 95 THR A O 1
ATOM 794 N N . CYS A 1 97 ? -8.640 12.779 -4.592 1.00 3.50 96 CYS A N 1
ATOM 795 C CA . CYS A 1 97 ? -7.447 12.081 -4.110 1.00 3.65 96 CYS A CA 1
ATOM 796 C C . CYS A 1 97 ? -7.854 10.848 -3.334 1.00 3.39 96 CYS A C 1
ATOM 797 O O . CYS A 1 97 ? -8.785 10.872 -2.551 1.00 4.31 96 CYS A O 1
ATOM 800 N N . GLY A 1 98 ? -7.091 9.759 -3.557 1.00 3.88 97 GLY A N 1
ATOM 801 C CA . GLY A 1 98 ? -7.236 8.531 -2.804 1.00 3.71 97 GLY A CA 1
ATOM 802 C C . GLY A 1 98 ? -5.968 8.204 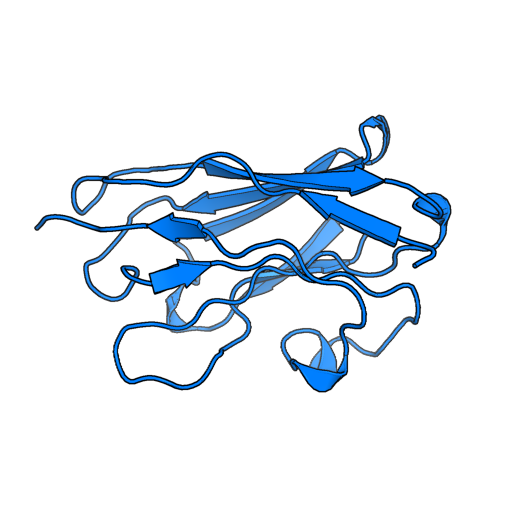-2.071 1.00 3.69 97 GLY A C 1
ATOM 803 O O . GLY A 1 98 ? -4.858 8.618 -2.448 1.00 4.31 97 GLY A O 1
ATOM 804 N N . ALA A 1 99 ? -6.094 7.377 -1.040 1.00 3.73 98 ALA A N 1
ATOM 805 C CA . ALA A 1 99 ? -4.948 6.867 -0.297 1.00 3.88 98 ALA A CA 1
ATOM 806 C C . ALA A 1 99 ? -5.194 5.416 0.089 1.00 3.94 98 ALA A C 1
ATOM 807 O O . ALA A 1 99 ? -6.341 4.975 0.226 1.00 4.32 98 ALA A O 1
ATOM 809 N N . THR A 1 100 ? -4.097 4.715 0.325 1.00 4.51 99 THR A N 1
ATOM 810 C CA . THR A 1 100 ? -4.129 3.376 0.866 1.00 5.28 99 THR A CA 1
ATOM 811 C C . THR A 1 100 ? -3.022 3.206 1.862 1.00 4.72 99 THR A C 1
ATOM 812 O O . THR A 1 100 ? -1.932 3.748 1.666 1.00 5.08 99 THR A O 1
ATOM 816 N N . ARG A 1 101 ? -3.278 2.373 2.862 1.00 5.08 100 ARG A N 1
ATOM 817 C CA . ARG A 1 101 ? -2.297 1.931 3.852 1.00 4.77 100 ARG A CA 1
ATOM 818 C C . ARG A 1 101 ? -1.863 0.498 3.557 1.00 4.56 100 ARG A C 1
ATOM 819 O O . ARG A 1 101 ? -1.145 -0.086 4.400 1.00 5.77 100 ARG A O 1
ATOM 827 N N . LYS A 1 102 ? -2.251 -0.053 2.420 1.00 5.30 101 LYS A N 1
ATOM 828 C CA . LYS A 1 102 ? -1.912 -1.419 2.055 1.00 5.42 101 LYS A CA 1
ATOM 829 C C . LYS A 1 102 ? -1.098 -1.381 0.772 1.00 5.84 101 LYS A C 1
ATOM 830 O O . LYS A 1 102 ? -1.618 -1.006 -0.303 1.00 7.49 101 LYS A O 1
ATOM 836 N N . TYR A 1 103 ? 0.166 -1.704 0.848 1.00 5.17 102 TYR A N 1
ATOM 837 C CA . TYR A 1 103 ? 1.029 -1.729 -0.332 1.00 5.73 102 TYR A CA 1
ATOM 838 C C . TYR A 1 103 ? 0.422 -2.648 -1.384 1.00 6.14 102 TYR A C 1
ATOM 839 O O . TYR A 1 103 ? 0.025 -3.757 -1.088 1.00 6.01 102 TYR A O 1
ATOM 848 N N . VAL A 1 104 ? 0.474 -2.196 -2.622 1.00 6.49 103 VAL A N 1
ATOM 849 C CA . VAL A 1 104 ? 0.238 -3.037 -3.768 1.00 8.04 103 VAL A CA 1
ATOM 850 C C . VAL A 1 104 ? 1.337 -2.783 -4.773 1.00 7.03 103 VAL A C 1
ATOM 851 O O . VAL A 1 104 ? 1.906 -1.695 -4.833 1.00 6.75 103 VAL A O 1
ATOM 855 N N . PRO A 1 105 ? 1.537 -3.782 -5.648 1.00 9.52 104 PRO A N 1
ATOM 856 C CA . PRO A 1 105 ? 2.504 -3.619 -6.726 1.00 9.04 104 PRO A CA 1
ATOM 857 C C . PRO A 1 105 ? 2.099 -2.466 -7.662 1.00 6.99 104 PRO A C 1
ATOM 858 O O . PRO A 1 105 ? 0.954 -2.119 -7.781 1.00 6.95 104 PRO A O 1
ATOM 862 N N . VAL A 1 106 ? 3.126 -1.920 -8.321 1.00 7.29 105 VAL A N 1
ATOM 863 C CA . VAL A 1 106 ? 2.965 -0.737 -9.183 1.00 8.21 105 VAL A CA 1
ATOM 864 C C . VAL A 1 106 ? 1.899 -0.953 -10.224 1.00 6.34 105 VAL A C 1
ATOM 865 O O . VAL A 1 106 ? 1.204 -0.002 -10.574 1.00 7.53 105 VAL A O 1
ATOM 869 N N . ARG A 1 107 ? 1.786 -2.161 -10.757 1.00 7.29 106 ARG A N 1
ATOM 870 C CA . ARG A 1 107 ? 0.798 -2.343 -11.828 1.00 8.57 106 ARG A CA 1
ATOM 871 C C . ARG A 1 107 ? -0.624 -2.086 -11.367 1.00 7.48 106 ARG A C 1
ATOM 872 O O . ARG A 1 107 ? -1.502 -1.914 -1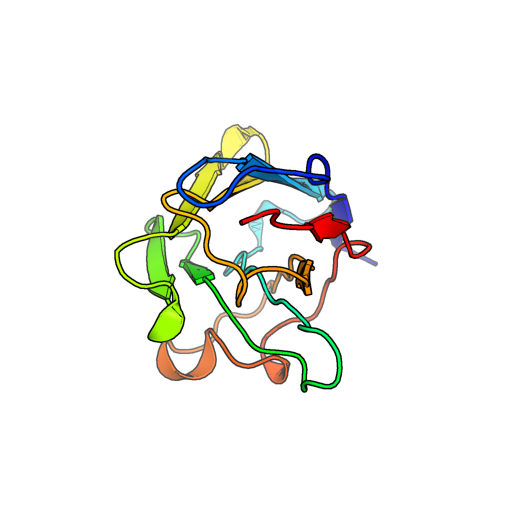2.237 1.00 8.16 106 ARG A O 1
ATOM 880 N N . PHE A 1 108 ? -0.870 -2.035 -10.047 1.00 6.20 107 PHE A N 1
ATOM 881 C CA . PHE A 1 108 ? -2.210 -1.759 -9.526 1.00 6.24 107 PHE A CA 1
ATOM 882 C C . PHE A 1 108 ? -2.337 -0.317 -8.996 1.00 5.48 107 PHE A C 1
ATOM 883 O O . PHE A 1 108 ? -3.379 0.029 -8.430 1.00 6.07 107 PHE A O 1
ATOM 891 N N . ALA A 1 109 ? -1.287 0.491 -9.133 1.00 5.20 108 ALA A N 1
ATOM 892 C CA . ALA A 1 109 ? -1.258 1.805 -8.469 1.00 5.27 108 ALA A CA 1
ATOM 893 C C . ALA A 1 109 ? -2.315 2.775 -9.010 1.00 4.51 108 ALA A C 1
ATOM 894 O O . ALA A 1 109 ? -2.635 3.728 -8.312 1.00 4.84 108 ALA A O 1
ATOM 896 N N . LEU A 1 110 ? -2.749 2.604 -10.245 1.00 4.18 109 LEU A N 1
ATOM 897 C CA . LEU A 1 110 ? -3.766 3.500 -10.835 1.00 4.57 109 LEU A CA 1
ATOM 898 C C . LEU A 1 110 ? -5.146 2.886 -10.808 1.00 5.03 109 LEU A C 1
ATOM 899 O O . LEU A 1 110 ? -6.056 3.472 -11.393 1.00 6.94 109 LEU A O 1
ATOM 904 N N . ASP A 1 111 ? -5.323 1.754 -10.151 1.00 5.24 110 ASP A N 1
ATOM 905 C CA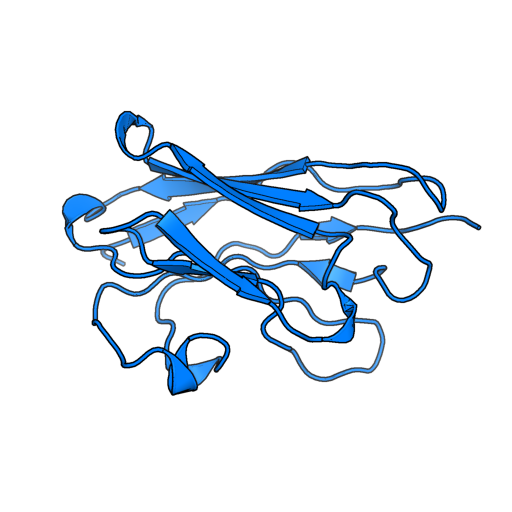 . ASP A 1 111 ? -6.628 1.095 -10.079 1.00 5.65 110 ASP A CA 1
ATOM 906 C C . ASP A 1 111 ? -7.411 1.608 -8.881 1.00 4.83 110 ASP A C 1
ATOM 907 O O . ASP A 1 111 ? -6.895 1.679 -7.760 1.00 5.26 110 ASP A O 1
ATOM 912 N N . GLN A 1 112 ? -8.679 1.880 -9.100 1.00 5.30 111 GLN A N 1
ATOM 913 C CA . GLN A 1 112 ? -9.566 2.317 -8.041 1.00 6.00 111 GLN A CA 1
ATOM 914 C C . GLN A 1 112 ? -9.573 1.365 -6.859 1.00 6.37 111 GLN A C 1
ATOM 915 O O . GLN A 1 112 ? -9.689 1.785 -5.697 1.00 6.54 111 GLN A O 1
ATOM 921 N N . SER A 1 113 ? -9.522 0.070 -7.138 1.00 7.26 112 SER A N 1
ATOM 922 C CA . SER A 1 113 ? -9.624 -0.973 -6.097 1.00 8.76 112 SER A CA 1
ATOM 923 C C . SER A 1 113 ? -8.494 -0.923 -5.097 1.00 7.42 112 SER A C 1
ATOM 924 O O . SER A 1 113 ? -8.621 -1.525 -4.052 1.00 9.89 112 SER A O 1
ATOM 927 N N . SER A 1 114 ? -7.408 -0.262 -5.427 1.00 5.95 113 SER A N 1
ATOM 928 C CA . SER A 1 114 ? -6.222 -0.197 -4.552 1.00 6.09 113 SER A CA 1
ATOM 929 C C . SER A 1 114 ? -6.416 0.819 -3.435 1.00 6.02 113 SER A C 1
ATOM 930 O O . SER A 1 114 ? -5.538 0.904 -2.577 1.00 7.79 113 SER A O 1
ATOM 933 N N . TYR A 1 115 ? -7.486 1.619 -3.431 1.00 4.94 114 TYR A N 1
ATOM 934 C CA . TYR A 1 115 ? -7.593 2.749 -2.522 1.00 4.81 114 TYR A CA 1
ATOM 935 C C . TYR A 1 115 ? -8.785 2.604 -1.608 1.00 5.18 114 TYR A C 1
ATOM 936 O O . TYR A 1 115 ? -9.833 2.200 -2.005 1.00 9.66 114 TYR A O 1
ATOM 945 N N . ASP A 1 116 ? -8.566 2.989 -0.359 1.00 5.87 115 ASP A N 1
ATOM 946 C CA . ASP A 1 116 ? -9.509 2.822 0.745 1.00 7.53 115 ASP A CA 1
ATOM 947 C C . ASP A 1 116 ? -10.061 4.121 1.292 1.00 6.37 115 ASP A C 1
ATOM 948 O O . ASP A 1 116 ? -11.061 4.086 2.011 1.00 8.06 115 ASP A O 1
ATOM 953 N N . TYR A 1 117 ? -9.388 5.204 1.062 1.00 4.98 116 TYR A N 1
ATOM 954 C CA . TYR A 1 117 ? -9.708 6.498 1.644 1.00 4.84 116 TYR A CA 1
ATOM 955 C C . TYR A 1 117 ? -9.773 7.498 0.521 1.00 4.44 116 TYR A C 1
ATOM 956 O O . TYR A 1 117 ? -8.935 7.461 -0.394 1.00 5.16 116 TYR A O 1
ATOM 965 N N . TRP A 1 118 ? -10.732 8.423 0.607 1.00 4.62 117 TRP A N 1
ATOM 966 C CA . TRP A 1 118 ? -11.047 9.334 -0.491 1.00 4.32 117 TRP A CA 1
ATOM 967 C C . TRP A 1 118 ? -11.277 10.743 0.009 1.00 4.06 117 TRP A C 1
ATOM 968 O O . TRP A 1 118 ? -11.996 10.939 1.005 1.00 5.33 117 TRP A O 1
ATOM 979 N N . GLY A 1 119 ? -10.767 11.703 -0.722 1.00 4.20 118 GLY A N 1
ATOM 980 C CA . GLY A 1 119 ? -11.132 13.100 -0.519 1.00 5.13 118 GLY A CA 1
ATOM 981 C C . GLY A 1 119 ? -12.536 13.383 -1.006 1.00 5.11 118 GLY A C 1
ATOM 982 O O . GLY A 1 119 ? -13.256 12.450 -1.427 1.00 6.30 118 GLY A O 1
ATOM 983 N N . GLN A 1 120 ? -12.916 14.646 -0.962 1.00 5.06 119 GLN A N 1
ATOM 984 C CA . GLN A 1 120 ? -14.293 15.011 -1.224 1.00 6.08 119 GLN A CA 1
ATOM 985 C C . GLN A 1 120 ? -14.658 15.213 -2.697 1.00 6.37 119 GLN A C 1
ATOM 986 O O . GLN A 1 120 ? -15.875 15.301 -3.003 1.00 8.11 119 GLN A O 1
ATOM 992 N N . GLY A 1 121 ? -13.701 15.344 -3.576 1.00 6.17 120 GLY A N 1
ATOM 993 C CA . GLY A 1 121 ? -13.947 15.645 -5.011 1.00 6.47 120 GLY A CA 1
ATOM 994 C C . GLY A 1 121 ? -13.909 17.120 -5.228 1.00 6.60 120 GLY A C 1
ATOM 995 O O . GLY A 1 121 ? -14.584 17.897 -4.534 1.00 10.83 120 GLY A O 1
ATOM 996 N N . THR A 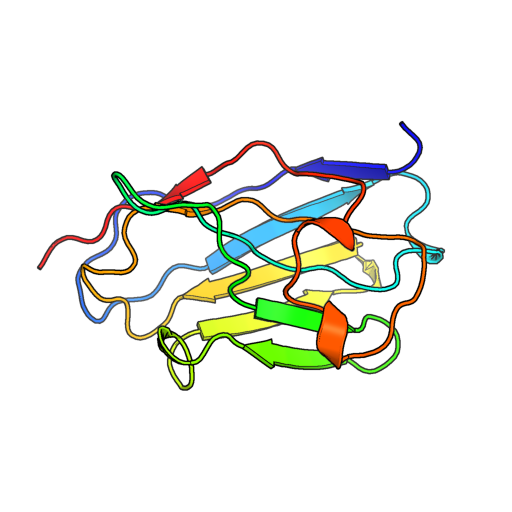1 122 ? -13.137 17.531 -6.213 1.00 5.61 121 THR A N 1
ATOM 997 C CA . THR A 1 122 ? -12.886 18.945 -6.513 1.00 6.13 121 THR A CA 1
ATOM 998 C C . THR A 1 122 ? -13.035 19.169 -8.000 1.00 5.11 121 THR A C 1
ATOM 999 O O . THR A 1 122 ? -12.308 18.584 -8.790 1.00 5.41 121 THR A O 1
ATOM 1003 N N . GLN A 1 123 ? -13.919 20.071 -8.378 1.00 5.56 122 GLN A N 1
ATOM 1004 C CA . GLN A 1 123 ? -14.069 20.449 -9.781 1.00 5.12 122 GLN A CA 1
ATOM 1005 C C . GLN A 1 123 ? -12.911 21.288 -10.261 1.00 4.53 122 GLN A C 1
ATOM 1006 O O . GLN A 1 123 ? -12.539 22.270 -9.622 1.00 5.25 122 GLN A O 1
ATOM 1012 N N . VAL A 1 124 ? -12.409 20.945 -11.432 1.00 4.57 123 VAL A N 1
ATOM 1013 C CA . VAL A 1 124 ? -11.493 21.787 -12.223 1.00 4.37 123 VAL A CA 1
ATOM 1014 C C . VAL A 1 124 ? -12.166 21.989 -13.566 1.00 4.30 123 VAL A C 1
ATOM 1015 O O . VAL A 1 124 ? -12.634 21.026 -14.176 1.00 4.93 123 VAL A O 1
ATOM 1019 N N . THR A 1 125 ? -12.207 23.234 -14.017 1.00 4.89 124 THR A N 1
ATOM 1020 C CA . THR A 1 125 ? -12.876 23.606 -15.280 1.00 5.99 124 THR A CA 1
ATOM 1021 C C . THR A 1 125 ? -11.904 24.381 -16.148 1.00 5.90 124 THR A C 1
ATOM 1022 O O . THR A 1 125 ? -11.541 25.514 -15.787 1.00 7.00 124 THR A O 1
ATOM 1026 N N . VAL A 1 126 ? -11.560 23.798 -17.275 1.00 5.80 125 VAL A N 1
ATOM 1027 C CA . VAL A 1 126 ? -10.625 24.437 -18.207 1.00 5.81 125 VAL A CA 1
ATOM 1028 C C . VAL A 1 126 ? -11.413 25.244 -19.226 1.00 8.62 125 VAL A C 1
ATOM 1029 O O . VAL A 1 126 ? -12.418 24.722 -19.768 1.00 13.20 125 VAL A O 1
ATOM 1033 N N . SER A 1 127 ? -10.981 26.491 -19.477 1.00 8.73 126 SER A N 1
ATOM 1034 C CA . SER A 1 127 ? -11.463 27.337 -20.599 1.00 11.62 126 SER A CA 1
ATOM 1035 C C . SER A 1 127 ? -10.432 27.373 -21.769 1.00 12.56 126 SER A C 1
ATOM 1036 O O . SER A 1 127 ? -9.324 27.764 -21.496 1.00 15.64 126 SER A O 1
ATOM 1039 N N . SER A 1 128 ? -10.863 27.238 -23.044 1.00 13.37 127 SER A N 1
ATOM 1040 C CA . SER A 1 128 ? -9.979 27.234 -24.247 1.00 13.72 127 SER A CA 1
ATOM 1041 C C . SER A 1 128 ? -9.220 28.555 -24.514 1.00 15.76 127 SER A C 1
ATOM 1042 O O . SER A 1 128 ? -9.551 29.675 -23.947 1.00 10.76 127 SER A O 1
#